Protein AF-A0A4Y8CAA8-F1 (afdb_monomer)

Sequence (162 aa):
VATKMMPSRNATCMAEGGINGVTDFSNGDSYKLHAYDTIKGGAYLVDQDAALKFCELAGKAIFNMDFIGTLFSRNEQGGVAQRLMGGASKKRCNYSADKTGHILMHSCLDDAISSGVKFLMDHELLDIGVVDGKCEGVVLRDIQSGGIYPVLCKALVIATGG

Foldseek 3Di:
DEDQADLLPDCLQVAFFAFFAPQDCPVVDDLVLQLVLVCVVVVVPDPSVVSSVCRVCRNVVVVVLVVLPQDWDADPVRDFDFDDDPSHPDGGGGGDHRRRSSSSSVSVVVVCVVVPPDYNHSKDFDAFDDDPNATQWTWIARNVVRDIDTDGDRDDDDDHDD

Mean predicted aligned error: 3.21 Å

Nearest PDB structures (foldseek):
  3cir-assembly1_A  TM=9.722E-01  e=2.050E-12  Escherichia coli
  6awf-assembly1_A  TM=9.694E-01  e=2.639E-12  Escherichia coli
  6awf-assembly2_E  TM=9.702E-01  e=4.960E-12  Escherichia coli
  7d6x-assembly1_A  TM=9.262E-01  e=5.627E-12  Mycolicibacterium smegmatis
  7d6v-assembly1_A  TM=9.233E-01  e=7.243E-12  Mycolicibacterium smegmatis

pLDDT: mean 96.49, std 1.91, range [87.56, 98.44]

Solvent-accessible surface area (backbone atoms only — not comparable to full-atom values): 9210 Å² total; per-residue (Å²): 88,76,30,66,48,62,79,86,71,41,74,56,41,72,36,26,82,47,47,71,30,58,79,65,56,88,85,76,50,45,39,67,57,49,23,49,33,51,32,59,70,48,73,66,74,49,62,60,69,60,42,40,50,49,30,61,44,28,21,59,52,51,54,50,42,47,69,68,61,31,72,56,34,62,39,100,84,70,46,79,25,59,37,76,50,91,74,51,93,54,66,28,24,38,24,22,80,70,41,20,24,37,45,48,49,50,33,54,49,51,52,38,54,76,71,65,60,61,71,42,71,35,23,39,83,76,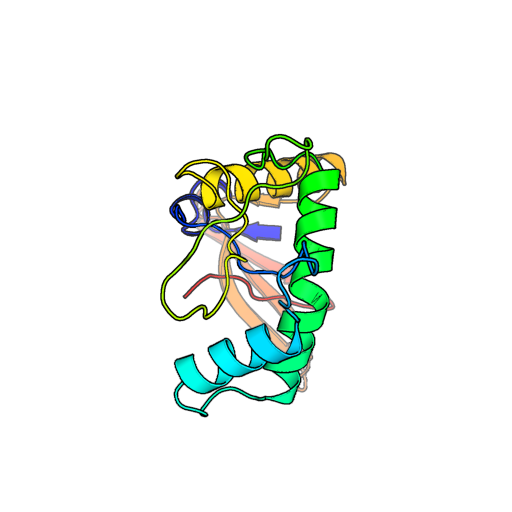47,74,41,65,56,97,91,38,60,53,25,33,33,34,31,37,66,88,82,66,48,73,49,79,47,78,35,89,73,85,85,91,84,84,74,132

Structure (mmCIF, N/CA/C/O backbone):
data_AF-A0A4Y8CAA8-F1
#
_entry.id   AF-A0A4Y8CAA8-F1
#
loop_
_atom_site.group_PDB
_atom_site.id
_atom_site.type_symbol
_atom_site.label_atom_id
_atom_site.label_alt_id
_atom_site.label_comp_id
_atom_site.label_asym_id
_atom_site.label_entity_id
_atom_site.label_seq_id
_atom_site.pdbx_PDB_ins_code
_atom_site.Cartn_x
_atom_site.Cartn_y
_atom_site.Cartn_z
_atom_site.occupancy
_atom_site.B_iso_or_equiv
_atom_site.auth_seq_id
_atom_site.auth_comp_id
_atom_site.auth_asym_id
_atom_site.auth_atom_id
_atom_site.pdbx_PDB_model_num
ATOM 1 N N . VAL A 1 1 ? -7.141 6.602 12.519 1.00 95.62 1 VAL A N 1
ATOM 2 C CA . VAL A 1 1 ? -6.247 5.446 12.286 1.00 95.62 1 VAL A CA 1
ATOM 3 C C . VAL A 1 1 ? -5.870 4.859 13.631 1.00 95.62 1 VAL A C 1
ATOM 5 O O . VAL A 1 1 ? -5.354 5.601 14.454 1.00 95.62 1 VAL A O 1
ATOM 8 N N . ALA A 1 2 ? -6.168 3.585 13.877 1.00 96.56 2 ALA A N 1
ATOM 9 C CA . ALA A 1 2 ? -5.686 2.873 15.061 1.00 96.56 2 ALA A CA 1
ATOM 10 C C . ALA A 1 2 ? -4.477 2.014 14.675 1.00 96.56 2 ALA A C 1
ATOM 12 O O . ALA A 1 2 ? -4.481 1.404 13.606 1.00 96.56 2 ALA A O 1
ATOM 13 N N . THR A 1 3 ? -3.440 2.004 15.507 1.00 96.94 3 THR A N 1
ATOM 14 C CA . THR A 1 3 ? -2.212 1.240 15.260 1.00 96.94 3 THR A CA 1
ATOM 15 C C . THR A 1 3 ? -1.600 0.777 16.574 1.00 96.94 3 THR A C 1
ATOM 17 O O . THR A 1 3 ? -1.522 1.549 17.527 1.00 96.94 3 THR A O 1
ATOM 20 N N . LYS A 1 4 ? -1.104 -0.464 16.610 1.00 96.50 4 LYS A N 1
ATOM 21 C CA . LYS A 1 4 ? -0.461 -1.055 17.797 1.00 96.50 4 LYS A CA 1
ATOM 22 C C . LYS A 1 4 ? 0.943 -0.515 18.079 1.00 96.50 4 LYS A C 1
ATOM 24 O O . LYS A 1 4 ? 1.556 -0.883 19.071 1.00 96.50 4 LYS A O 1
ATOM 29 N N . MET A 1 5 ? 1.483 0.286 17.164 1.00 93.56 5 MET A N 1
ATOM 30 C CA . MET A 1 5 ? 2.831 0.838 17.247 1.00 93.56 5 MET A CA 1
ATOM 31 C C . MET A 1 5 ? 2.933 2.151 16.472 1.00 93.56 5 MET A C 1
ATOM 33 O O . MET A 1 5 ? 2.090 2.450 15.622 1.00 93.56 5 MET A O 1
ATOM 37 N N . MET A 1 6 ? 4.005 2.908 16.710 1.00 92.69 6 MET A 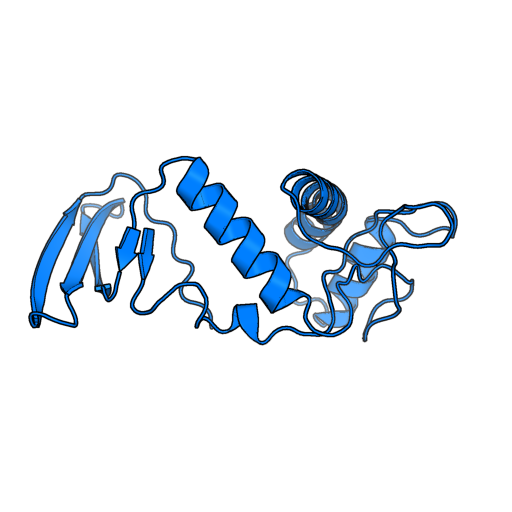N 1
ATOM 38 C CA . MET A 1 6 ? 4.325 4.096 15.916 1.00 92.69 6 MET A CA 1
ATOM 39 C C . MET A 1 6 ? 4.338 3.776 14.408 1.00 92.69 6 MET A C 1
ATOM 41 O O . MET A 1 6 ? 5.039 2.838 14.025 1.00 92.69 6 MET A O 1
ATOM 45 N N . PRO A 1 7 ? 3.636 4.539 13.540 1.00 91.31 7 PRO A N 1
ATOM 46 C CA . PRO A 1 7 ? 3.610 4.284 12.099 1.00 91.31 7 PRO A CA 1
ATOM 47 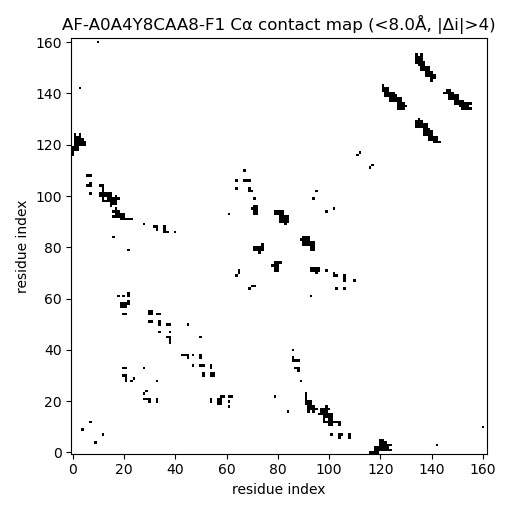C C . PRO A 1 7 ? 4.999 4.163 11.468 1.00 91.31 7 PRO A C 1
ATOM 49 O O . PRO A 1 7 ? 5.216 3.291 10.639 1.00 91.31 7 PRO A O 1
ATOM 52 N N . SER A 1 8 ? 5.978 4.951 11.921 1.00 91.44 8 SER A N 1
ATOM 53 C CA . SER A 1 8 ? 7.367 4.878 11.443 1.00 91.44 8 SER A CA 1
ATOM 54 C C . SER A 1 8 ? 8.131 3.612 11.862 1.00 91.44 8 SER A C 1
ATOM 56 O O . SER A 1 8 ? 9.279 3.431 11.463 1.00 91.44 8 SER A O 1
ATOM 58 N N . ARG A 1 9 ? 7.527 2.727 12.663 1.00 93.94 9 ARG A N 1
ATOM 59 C CA . ARG A 1 9 ? 8.100 1.440 13.089 1.00 93.94 9 ARG A CA 1
ATOM 60 C C . ARG A 1 9 ? 7.434 0.233 12.422 1.00 93.94 9 ARG A C 1
ATOM 62 O O . ARG A 1 9 ? 7.691 -0.897 12.826 1.00 93.94 9 ARG A O 1
ATOM 69 N N . ASN A 1 10 ? 6.563 0.451 11.439 1.00 93.62 10 ASN A N 1
ATOM 70 C CA . ASN A 1 10 ? 5.954 -0.640 10.686 1.00 93.62 10 ASN A CA 1
ATOM 71 C C . ASN A 1 10 ? 6.948 -1.277 9.694 1.00 93.62 10 ASN A C 1
ATOM 73 O O . ASN A 1 10 ? 8.027 -0.747 9.422 1.00 93.62 10 ASN A O 1
ATOM 77 N N . ALA A 1 11 ? 6.565 -2.420 9.121 1.00 96.38 11 ALA A N 1
ATOM 78 C CA . ALA A 1 11 ? 7.404 -3.128 8.159 1.00 96.38 11 ALA A CA 1
ATOM 79 C C . ALA A 1 11 ? 7.614 -2.362 6.840 1.00 96.38 11 ALA A C 1
ATOM 81 O O . ALA A 1 11 ? 8.618 -2.588 6.169 1.00 96.38 11 ALA A O 1
ATOM 82 N N . THR A 1 12 ? 6.730 -1.418 6.490 1.00 96.94 12 THR A N 1
ATOM 83 C CA . THR A 1 12 ? 6.892 -0.564 5.301 1.00 96.94 12 THR A CA 1
ATOM 84 C C . THR A 1 12 ? 8.197 0.226 5.355 1.00 96.94 12 THR A C 1
ATOM 86 O O . THR A 1 12 ? 8.880 0.328 4.340 1.00 96.94 12 THR A O 1
ATOM 89 N N . CYS A 1 13 ? 8.606 0.713 6.532 1.00 96.12 13 CYS A N 1
ATOM 90 C CA . CYS A 1 13 ? 9.883 1.414 6.700 1.00 96.12 13 CYS A CA 1
ATOM 91 C C . CYS A 1 13 ? 11.115 0.560 6.368 1.00 96.12 13 CYS A C 1
ATOM 93 O O . CYS A 1 13 ? 12.173 1.121 6.095 1.00 96.12 13 CYS A O 1
ATOM 95 N N . MET A 1 14 ? 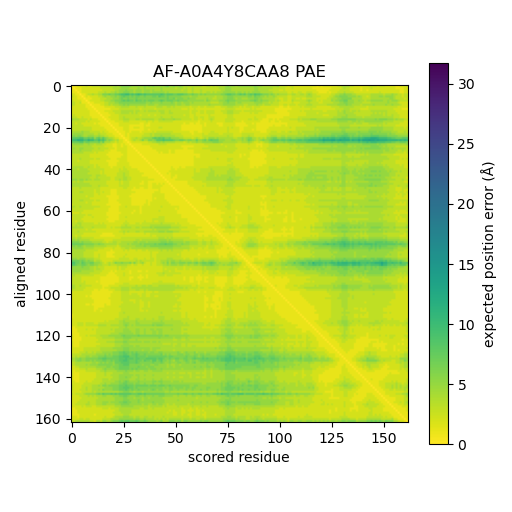10.993 -0.770 6.387 1.00 96.69 14 MET A N 1
ATOM 96 C CA . MET A 1 14 ? 12.086 -1.690 6.062 1.00 96.69 14 MET A CA 1
ATOM 97 C C . MET A 1 14 ? 12.193 -1.982 4.560 1.00 96.69 14 MET A C 1
ATOM 99 O O . MET A 1 14 ? 13.115 -2.672 4.141 1.00 96.69 14 MET A O 1
ATOM 103 N N . ALA A 1 15 ? 11.266 -1.493 3.728 1.00 97.44 15 ALA A N 1
ATOM 104 C CA . ALA A 1 15 ? 11.351 -1.704 2.288 1.00 97.44 15 ALA A CA 1
ATOM 105 C C . ALA A 1 15 ? 12.433 -0.805 1.662 1.00 97.44 15 ALA A C 1
ATOM 107 O O . ALA A 1 15 ? 12.418 0.416 1.805 1.00 97.44 15 ALA A O 1
ATOM 108 N N . GLU A 1 16 ? 13.351 -1.402 0.907 1.00 97.69 16 GLU A N 1
ATOM 109 C CA . GLU A 1 16 ? 14.510 -0.692 0.344 1.00 97.69 16 GLU A CA 1
ATOM 110 C C . GLU A 1 16 ? 14.332 -0.404 -1.158 1.00 97.69 16 GLU A C 1
ATOM 112 O O . GLU A 1 16 ? 14.456 0.733 -1.633 1.00 97.69 16 GLU A O 1
ATOM 117 N N . GLY A 1 17 ? 13.988 -1.459 -1.907 1.00 96.50 17 GLY A N 1
ATOM 118 C CA . GLY A 1 17 ? 14.163 -1.567 -3.358 1.00 96.50 17 GLY A CA 1
ATOM 119 C C . GLY A 1 17 ? 13.403 -0.559 -4.224 1.00 96.50 17 GLY A C 1
ATOM 120 O O . GLY A 1 17 ? 13.920 -0.159 -5.267 1.00 96.50 17 GLY A O 1
ATOM 121 N N . GLY A 1 18 ? 12.230 -0.097 -3.807 1.00 97.38 18 GLY A N 1
ATOM 122 C CA . GLY A 1 18 ? 11.438 0.878 -4.557 1.00 97.38 18 GLY A CA 1
ATOM 123 C C . GLY A 1 18 ? 10.006 0.436 -4.818 1.00 97.38 18 GLY A C 1
ATOM 124 O O . GLY A 1 18 ? 9.552 -0.579 -4.293 1.00 97.38 18 GLY A O 1
ATOM 125 N N . ILE A 1 19 ? 9.297 1.218 -5.628 1.00 97.88 19 ILE A N 1
ATOM 126 C CA . ILE A 1 19 ? 7.909 0.975 -6.021 1.00 97.88 19 ILE A CA 1
ATOM 127 C C . ILE A 1 19 ? 7.793 0.911 -7.545 1.00 97.88 19 ILE A C 1
ATOM 129 O O . ILE A 1 19 ? 8.242 1.804 -8.270 1.00 97.88 19 ILE A O 1
ATOM 133 N N . ASN A 1 20 ? 7.194 -0.168 -8.049 1.00 97.81 20 ASN A N 1
ATOM 134 C CA . ASN A 1 20 ? 6.997 -0.341 -9.482 1.00 97.81 20 ASN A CA 1
ATOM 135 C C . ASN A 1 20 ? 5.808 0.483 -9.982 1.00 97.81 20 ASN A C 1
ATOM 137 O O . ASN A 1 20 ? 4.696 0.363 -9.474 1.00 97.81 20 ASN A O 1
ATOM 141 N N . GLY A 1 21 ? 6.027 1.252 -11.042 1.00 97.50 21 GLY A N 1
ATOM 142 C CA . GLY A 1 21 ? 4.980 1.954 -11.771 1.00 97.50 21 GLY A CA 1
ATOM 143 C C . GLY A 1 21 ? 5.561 2.689 -12.969 1.00 97.50 21 GLY A C 1
ATOM 144 O O . GLY A 1 21 ? 6.652 3.254 -12.906 1.00 97.50 21 GLY A O 1
ATOM 145 N N . VAL A 1 22 ? 4.845 2.640 -14.091 1.00 97.19 22 VAL A N 1
ATOM 146 C CA . VAL A 1 22 ? 5.323 3.231 -15.343 1.00 97.19 22 VAL A CA 1
ATOM 147 C C . VAL A 1 22 ? 5.095 4.739 -15.290 1.00 97.19 22 VAL A C 1
ATOM 149 O O . VAL A 1 22 ? 3.960 5.203 -15.382 1.00 97.19 22 VAL A O 1
ATOM 152 N N . THR A 1 23 ? 6.181 5.484 -15.099 1.00 95.19 23 THR A N 1
ATOM 153 C CA . THR A 1 23 ? 6.221 6.958 -15.081 1.00 95.19 23 THR A CA 1
ATOM 154 C C . THR A 1 23 ? 6.918 7.537 -16.316 1.00 95.19 23 THR A C 1
ATOM 156 O O . THR A 1 23 ? 6.750 8.714 -16.616 1.00 95.19 23 THR A O 1
ATOM 159 N N . ASP A 1 24 ? 7.631 6.699 -17.075 1.00 93.00 24 ASP A N 1
ATOM 160 C CA . ASP A 1 24 ? 8.260 7.033 -18.352 1.00 93.00 24 ASP A CA 1
ATOM 161 C C . ASP A 1 24 ? 7.883 5.978 -19.404 1.00 93.00 24 ASP A C 1
ATOM 163 O O . ASP A 1 24 ? 8.076 4.778 -19.204 1.00 93.00 24 ASP A O 1
ATOM 167 N N . PHE A 1 25 ? 7.334 6.438 -20.527 1.00 93.19 25 PHE A N 1
ATOM 168 C CA . PHE A 1 25 ? 6.878 5.602 -21.642 1.00 93.19 25 PHE A CA 1
ATOM 169 C C . PHE A 1 25 ? 7.855 5.608 -22.830 1.00 93.19 25 PHE A C 1
ATOM 171 O O . PHE A 1 25 ? 7.663 4.856 -23.786 1.00 93.19 25 PHE A O 1
ATOM 178 N N . SER A 1 26 ? 8.915 6.423 -22.786 1.00 88.38 26 SER A N 1
ATOM 179 C CA . SER A 1 26 ? 9.836 6.657 -23.908 1.00 88.38 26 SER A CA 1
ATOM 180 C C . SER A 1 26 ? 10.572 5.394 -24.379 1.00 88.38 26 SER A C 1
ATOM 182 O O . SER A 1 26 ? 10.825 5.222 -25.568 1.00 88.38 26 SER 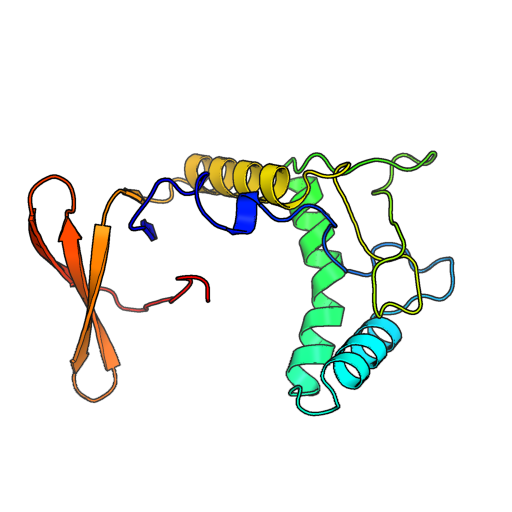A O 1
ATOM 184 N N . ASN A 1 27 ? 10.845 4.456 -23.467 1.00 87.56 27 ASN A N 1
ATOM 185 C CA . ASN A 1 27 ? 11.583 3.215 -23.733 1.00 87.56 27 ASN A CA 1
ATOM 186 C C . ASN A 1 27 ? 10.684 2.021 -24.125 1.00 87.56 27 ASN A C 1
ATOM 188 O O . ASN A 1 27 ? 11.071 0.846 -23.990 1.00 87.56 27 ASN A O 1
ATOM 192 N N . GLY A 1 28 ? 9.458 2.311 -24.575 1.00 94.25 28 GLY A N 1
ATOM 193 C CA . GLY A 1 28 ? 8.461 1.308 -24.947 1.00 94.25 28 GLY A CA 1
ATOM 194 C C . GLY A 1 28 ? 7.931 0.513 -23.753 1.00 94.25 28 GLY A C 1
ATOM 195 O O . GLY A 1 28 ? 7.544 -0.644 -23.916 1.00 94.25 28 GLY A O 1
ATOM 196 N N . ASP A 1 29 ? 7.977 1.087 -22.547 1.00 97.06 29 ASP A N 1
ATOM 197 C CA . ASP A 1 29 ? 7.282 0.518 -21.394 1.00 97.06 29 ASP A CA 1
ATOM 198 C C . ASP A 1 29 ? 5.787 0.866 -21.448 1.00 97.06 29 ASP A C 1
ATOM 200 O O . ASP A 1 29 ? 5.363 1.816 -22.106 1.00 97.06 29 ASP A O 1
ATOM 204 N N . SER A 1 30 ? 4.960 0.067 -20.785 1.00 97.62 30 SER A N 1
ATOM 205 C CA . SER A 1 30 ? 3.525 0.311 -20.698 1.00 97.62 30 SER A CA 1
ATOM 206 C C . SER A 1 30 ? 2.925 -0.370 -19.477 1.00 97.62 30 SER A C 1
ATOM 208 O O . SER A 1 30 ? 3.432 -1.382 -18.991 1.00 97.62 30 SER A O 1
ATOM 210 N N . TYR A 1 31 ? 1.779 0.130 -19.018 1.00 97.19 31 TYR A N 1
ATOM 211 C CA . TYR A 1 31 ? 1.015 -0.528 -17.957 1.00 97.19 31 TYR A CA 1
ATOM 212 C C . TYR A 1 31 ? 0.600 -1.960 -18.340 1.00 97.19 31 TYR A C 1
ATOM 214 O O . TYR A 1 31 ? 0.491 -2.806 -17.462 1.00 97.19 31 TYR A O 1
ATOM 222 N N . LYS A 1 32 ? 0.430 -2.263 -19.640 1.00 97.44 32 LYS A N 1
ATOM 223 C CA . LYS A 1 32 ? 0.135 -3.623 -20.125 1.00 97.44 32 LYS A CA 1
ATOM 224 C C . LYS A 1 32 ? 1.326 -4.564 -19.947 1.00 97.44 32 LYS A C 1
ATOM 226 O O . LYS A 1 32 ? 1.137 -5.700 -19.532 1.00 97.44 32 LYS A O 1
ATOM 231 N N . LEU A 1 33 ? 2.542 -4.092 -20.228 1.00 97.88 33 LEU A N 1
ATOM 232 C CA . LEU A 1 33 ? 3.767 -4.861 -19.982 1.00 97.88 33 LEU A CA 1
ATOM 233 C C . LEU A 1 33 ? 4.015 -5.051 -18.485 1.00 97.88 33 LEU A C 1
ATOM 235 O O . LEU A 1 33 ? 4.383 -6.142 -18.063 1.00 97.88 33 LEU A O 1
ATOM 239 N N . HIS A 1 34 ? 3.757 -4.019 -17.678 1.00 98.12 34 HIS A N 1
ATOM 240 C CA . HIS A 1 34 ? 3.796 -4.139 -16.223 1.00 98.12 34 HIS A CA 1
ATOM 241 C C . HIS A 1 34 ? 2.798 -5.197 -15.725 1.00 98.12 34 HIS A C 1
ATOM 243 O O . HIS A 1 34 ? 3.201 -6.098 -14.997 1.00 98.12 34 HIS A O 1
ATOM 249 N N . ALA A 1 35 ? 1.545 -5.153 -16.187 1.00 98.38 35 ALA A N 1
ATOM 250 C CA . ALA A 1 35 ? 0.529 -6.139 -15.825 1.00 98.38 35 ALA A CA 1
ATOM 251 C C . ALA A 1 35 ? 0.909 -7.557 -16.275 1.00 98.38 35 ALA A C 1
ATOM 253 O O . ALA A 1 35 ? 0.727 -8.504 -15.517 1.00 98.38 35 ALA A O 1
ATOM 254 N N . TYR A 1 36 ? 1.486 -7.714 -17.471 1.00 98.06 36 TYR A N 1
ATOM 255 C CA . TYR A 1 36 ? 1.992 -9.004 -17.941 1.00 98.06 36 TYR A CA 1
ATOM 256 C C . TYR A 1 36 ? 3.066 -9.575 -17.005 1.00 98.06 36 TYR A C 1
ATOM 258 O O . TYR A 1 36 ? 2.967 -10.735 -16.602 1.00 98.06 36 TYR A O 1
ATOM 266 N N . ASP A 1 37 ? 4.057 -8.764 -16.618 1.00 98.19 37 ASP A N 1
ATOM 267 C CA . ASP A 1 37 ? 5.104 -9.183 -15.681 1.00 98.19 37 ASP A CA 1
ATOM 268 C C . ASP A 1 37 ? 4.510 -9.569 -14.314 1.00 98.19 37 ASP A C 1
ATOM 270 O O . ASP A 1 37 ? 4.913 -10.579 -13.735 1.00 98.19 37 ASP A O 1
ATOM 274 N N . THR A 1 38 ? 3.509 -8.825 -13.827 1.00 98.19 38 THR A N 1
ATOM 275 C CA . THR A 1 38 ? 2.780 -9.123 -12.583 1.00 98.19 38 THR A CA 1
ATOM 276 C C . THR A 1 38 ? 2.018 -10.448 -12.659 1.00 98.19 38 THR A C 1
ATOM 278 O O . THR A 1 38 ? 2.155 -11.282 -11.766 1.00 98.19 38 THR A O 1
ATOM 281 N N . ILE A 1 39 ? 1.249 -10.678 -13.728 1.00 98.44 39 ILE A N 1
ATOM 282 C CA . ILE A 1 39 ? 0.446 -11.898 -13.917 1.00 98.44 39 ILE A CA 1
ATOM 283 C C . ILE A 1 39 ? 1.355 -13.123 -14.050 1.00 98.44 39 ILE A C 1
ATOM 285 O O . ILE A 1 39 ? 1.137 -14.139 -13.388 1.00 98.44 39 ILE A O 1
ATOM 289 N N . LYS A 1 40 ? 2.411 -13.015 -14.865 1.00 98.19 40 LYS A N 1
ATOM 290 C CA . LYS A 1 40 ? 3.414 -14.072 -15.021 1.00 98.19 40 LYS A CA 1
ATOM 291 C C . LYS A 1 40 ? 4.134 -14.352 -13.698 1.00 98.19 40 LYS A C 1
ATOM 293 O O . LYS A 1 40 ? 4.318 -15.513 -13.344 1.00 98.19 40 LYS A O 1
ATOM 298 N N . GLY A 1 41 ? 4.546 -13.306 -12.980 1.00 97.56 41 GLY A N 1
ATOM 299 C CA . GLY A 1 41 ? 5.251 -13.416 -11.701 1.00 97.56 41 GLY A CA 1
ATOM 300 C C . GLY A 1 41 ? 4.404 -14.054 -10.601 1.00 97.56 41 GLY A C 1
ATOM 301 O O . GLY A 1 41 ? 4.917 -14.847 -9.820 1.00 97.56 41 GLY A O 1
ATOM 302 N N . GLY A 1 42 ? 3.099 -13.782 -10.589 1.00 97.25 42 GLY A N 1
ATOM 303 C CA . GLY A 1 42 ? 2.144 -14.439 -9.697 1.00 97.25 42 GLY A CA 1
ATOM 304 C C . GLY A 1 42 ? 1.659 -15.807 -10.184 1.00 97.25 42 GLY A C 1
ATOM 305 O O . GLY A 1 42 ? 0.609 -16.266 -9.744 1.00 97.25 42 GLY A O 1
ATOM 306 N N . ALA A 1 43 ? 2.383 -16.443 -11.113 1.00 97.75 43 ALA A N 1
ATOM 307 C CA . ALA A 1 43 ? 2.083 -17.772 -11.646 1.00 97.75 43 ALA A CA 1
ATOM 308 C C . ALA A 1 43 ? 0.644 -17.923 -12.179 1.00 97.75 43 ALA A C 1
ATOM 310 O O . ALA A 1 43 ? 0.061 -19.001 -12.092 1.00 97.75 43 ALA A O 1
ATOM 311 N N . TYR A 1 44 ? 0.077 -16.846 -12.736 1.00 97.38 44 TYR A N 1
ATOM 312 C CA . TYR A 1 44 ? -1.305 -16.777 -13.232 1.00 97.38 44 TYR A CA 1
ATOM 313 C C . TYR A 1 44 ? -2.399 -17.000 -12.170 1.00 97.38 44 TYR A C 1
ATOM 315 O O . TYR A 1 44 ? -3.559 -17.176 -12.530 1.00 97.38 44 TYR A O 1
ATOM 323 N N . LEU A 1 45 ? -2.057 -16.941 -10.877 1.00 98.31 45 LEU A N 1
ATOM 324 C CA . LEU A 1 45 ? -3.016 -16.978 -9.763 1.00 98.31 45 LEU A CA 1
ATOM 325 C C . LEU A 1 45 ? -3.545 -15.588 -9.379 1.00 98.31 45 LEU A C 1
ATOM 327 O O . LEU A 1 45 ? -4.362 -15.465 -8.474 1.00 98.31 45 LEU A O 1
ATOM 331 N N . VAL A 1 46 ? -3.049 -14.537 -10.032 1.00 97.50 46 VAL A N 1
ATOM 332 C CA . VAL A 1 46 ? -3.464 -13.155 -9.784 1.00 97.50 46 VAL A CA 1
ATOM 333 C C . VAL A 1 46 ? -4.764 -12.869 -10.526 1.00 97.50 46 VAL A C 1
ATOM 335 O O . VAL A 1 46 ? -4.858 -13.140 -11.725 1.00 97.50 46 VAL A O 1
ATOM 338 N N . ASP A 1 47 ? -5.716 -12.235 -9.844 1.00 98.31 47 ASP A N 1
ATOM 339 C CA . ASP A 1 47 ? -6.903 -11.653 -10.472 1.00 98.31 47 ASP A CA 1
ATOM 340 C C . ASP A 1 47 ? -6.476 -10.587 -11.493 1.00 98.31 47 ASP A C 1
ATOM 342 O O . ASP A 1 47 ? -5.917 -9.534 -11.163 1.00 98.31 47 ASP A O 1
ATOM 346 N N . GLN A 1 48 ? -6.643 -10.903 -12.777 1.00 97.88 48 GLN A N 1
ATOM 347 C CA . GLN A 1 48 ? -5.990 -10.154 -13.854 1.00 97.88 48 GLN A CA 1
ATOM 348 C C . GLN A 1 48 ? -6.603 -8.770 -14.081 1.00 97.88 48 GLN A C 1
ATOM 350 O O . GLN A 1 48 ? -5.904 -7.846 -14.500 1.00 97.88 48 GLN A O 1
ATOM 355 N N . ASP A 1 49 ? -7.893 -8.610 -13.797 1.00 97.94 49 ASP A N 1
ATOM 356 C CA . ASP A 1 49 ? -8.585 -7.324 -13.819 1.00 97.94 49 ASP A CA 1
ATOM 357 C C . ASP A 1 49 ? -8.035 -6.384 -12.735 1.00 97.94 49 ASP A C 1
ATOM 359 O O . ASP A 1 49 ? -7.706 -5.227 -13.026 1.00 97.94 49 ASP A O 1
ATOM 363 N N . ALA A 1 50 ? -7.825 -6.901 -11.522 1.00 98.06 50 ALA A N 1
ATOM 364 C CA . ALA A 1 50 ? -7.179 -6.181 -10.433 1.00 98.06 50 ALA A CA 1
ATOM 365 C C . ALA A 1 50 ? -5.722 -5.833 -10.776 1.00 98.06 50 ALA A C 1
ATOM 367 O O . ALA A 1 50 ? -5.315 -4.684 -10.598 1.00 98.06 50 ALA A O 1
ATOM 368 N N . ALA A 1 51 ? -4.950 -6.774 -11.333 1.00 98.25 51 ALA A N 1
ATOM 369 C CA . ALA A 1 51 ? -3.569 -6.529 -11.759 1.00 98.25 51 ALA A CA 1
ATOM 370 C C . ALA A 1 51 ? -3.475 -5.432 -12.827 1.00 98.25 51 ALA A C 1
ATOM 372 O O . ALA A 1 51 ? -2.661 -4.513 -12.713 1.00 98.25 51 ALA A O 1
ATOM 373 N N . LEU A 1 52 ? -4.332 -5.490 -13.850 1.00 98.00 52 LEU A N 1
ATOM 374 C CA . LEU A 1 52 ? -4.365 -4.482 -14.903 1.00 98.00 52 LEU A CA 1
ATOM 375 C C . LEU A 1 52 ? -4.703 -3.105 -14.327 1.00 98.00 52 LEU A C 1
ATOM 377 O O . LEU A 1 52 ? -4.027 -2.124 -14.651 1.00 98.00 52 LEU A O 1
ATOM 381 N N . LYS A 1 53 ? -5.708 -3.033 -13.443 1.00 98.38 53 LYS A N 1
ATOM 382 C CA . LYS A 1 53 ? -6.104 -1.766 -12.827 1.00 98.38 53 LYS A CA 1
ATOM 383 C C . LYS A 1 53 ? -5.019 -1.208 -11.911 1.00 98.38 53 LYS A C 1
ATOM 385 O O . LYS A 1 53 ? -4.736 -0.011 -11.960 1.00 98.38 53 LYS A O 1
ATOM 390 N N . PHE A 1 54 ? -4.378 -2.068 -11.124 1.00 98.38 54 PHE A N 1
ATOM 391 C CA . PHE A 1 54 ? -3.236 -1.714 -10.289 1.00 98.38 54 PHE A CA 1
ATOM 392 C C . PHE A 1 54 ? -2.108 -1.104 -11.131 1.00 98.38 54 PHE A C 1
ATOM 394 O O . PHE A 1 54 ? -1.667 0.011 -10.855 1.00 98.38 54 PHE A O 1
ATOM 401 N N . CYS A 1 55 ? -1.689 -1.774 -12.207 1.00 98.19 55 CYS A N 1
ATOM 402 C CA . CYS A 1 55 ? -0.609 -1.296 -13.069 1.00 98.19 55 CYS A CA 1
ATOM 403 C C . CYS A 1 55 ? -0.958 -0.001 -13.823 1.00 98.19 55 CYS A C 1
ATOM 405 O O . CYS A 1 55 ? -0.058 0.801 -14.080 1.00 98.19 55 CYS A O 1
ATOM 407 N N . GLU A 1 56 ? -2.234 0.227 -14.157 1.00 97.56 56 GLU A N 1
ATOM 408 C CA . GLU A 1 56 ? -2.730 1.485 -14.741 1.00 97.56 56 GLU A CA 1
ATOM 409 C C . GLU A 1 56 ? -2.633 2.659 -13.748 1.00 97.56 56 GLU A C 1
ATOM 411 O O . GLU A 1 56 ? -2.308 3.787 -14.129 1.00 97.56 56 GLU A O 1
ATOM 416 N N . LEU A 1 57 ? -2.914 2.407 -12.465 1.00 98.44 57 LEU A N 1
ATOM 417 C CA . LEU A 1 57 ? -2.923 3.430 -11.417 1.00 98.44 57 LEU A CA 1
ATOM 418 C C . LEU A 1 57 ? -1.548 3.658 -10.774 1.00 98.44 57 LEU A C 1
ATOM 420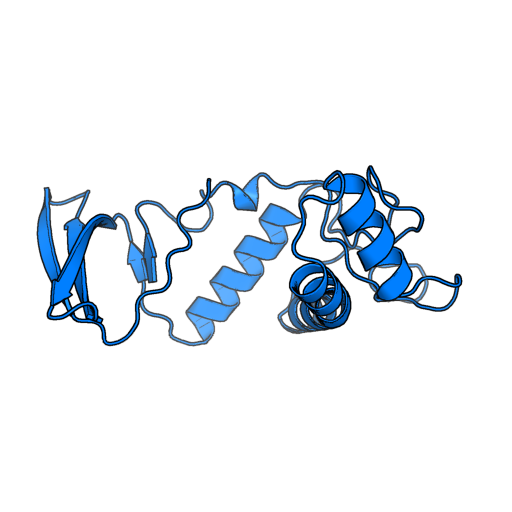 O O . LEU A 1 57 ? -1.302 4.751 -10.267 1.00 98.44 57 LEU A O 1
ATOM 424 N N . ALA A 1 58 ? -0.642 2.680 -10.827 1.00 98.19 58 ALA A N 1
ATOM 425 C CA . ALA A 1 58 ? 0.648 2.724 -10.138 1.00 98.19 58 ALA A CA 1
ATOM 426 C C . ALA A 1 58 ? 1.484 3.968 -10.487 1.00 98.19 58 ALA A C 1
ATOM 428 O O . ALA A 1 58 ? 1.993 4.640 -9.594 1.00 98.19 58 ALA A O 1
ATOM 429 N N . GLY A 1 59 ? 1.581 4.328 -11.773 1.00 96.81 59 GLY A N 1
ATOM 430 C CA . GLY A 1 59 ? 2.313 5.530 -12.194 1.00 96.81 59 GLY A CA 1
ATOM 431 C C . GLY A 1 59 ? 1.703 6.822 -11.636 1.00 96.81 59 GLY A C 1
ATOM 432 O O . GLY A 1 59 ? 2.424 7.691 -11.155 1.00 96.81 59 GLY A O 1
ATOM 433 N N . LYS A 1 60 ? 0.365 6.919 -11.616 1.00 97.44 60 LYS A N 1
ATOM 434 C CA . LYS A 1 60 ? -0.360 8.067 -11.042 1.00 97.44 60 LYS A CA 1
ATOM 435 C C . LYS A 1 60 ? -0.116 8.181 -9.537 1.00 97.44 60 LYS A C 1
ATOM 437 O O . LYS A 1 60 ? 0.117 9.276 -9.042 1.00 97.44 60 LYS A O 1
ATOM 442 N N . ALA A 1 61 ? -0.125 7.053 -8.826 1.00 97.94 61 ALA A N 1
ATOM 443 C CA . ALA A 1 61 ? 0.188 7.023 -7.402 1.00 97.94 61 ALA A CA 1
ATOM 444 C C . ALA A 1 61 ? 1.616 7.520 -7.129 1.00 97.94 61 ALA A C 1
ATOM 446 O O . ALA A 1 61 ? 1.814 8.306 -6.212 1.00 97.94 61 ALA A O 1
ATOM 447 N N . ILE A 1 62 ? 2.595 7.139 -7.954 1.00 97.88 62 ILE A N 1
ATOM 448 C CA . ILE A 1 62 ? 3.984 7.603 -7.813 1.00 97.88 62 ILE A CA 1
ATOM 449 C C . ILE A 1 62 ? 4.100 9.111 -8.045 1.00 97.88 62 ILE A C 1
ATOM 451 O O . ILE A 1 62 ? 4.765 9.783 -7.263 1.00 97.88 62 ILE A O 1
ATOM 455 N N . PHE A 1 63 ? 3.421 9.662 -9.056 1.00 96.88 63 PHE A N 1
ATOM 456 C CA . PHE A 1 63 ? 3.386 11.115 -9.251 1.00 96.88 63 PHE A CA 1
ATOM 457 C C . PHE A 1 63 ? 2.737 11.846 -8.072 1.00 96.88 63 PHE A C 1
ATOM 459 O O . PHE A 1 63 ? 3.245 12.881 -7.653 1.00 96.88 63 PHE A O 1
ATOM 466 N N . ASN A 1 64 ? 1.667 11.295 -7.493 1.00 97.00 64 ASN A N 1
ATOM 467 C CA . ASN A 1 64 ? 1.068 11.861 -6.284 1.00 97.00 64 ASN A CA 1
ATOM 468 C C . ASN A 1 64 ? 2.036 11.805 -5.095 1.00 97.00 64 ASN A C 1
ATOM 470 O O . ASN A 1 64 ? 2.144 12.781 -4.363 1.00 97.00 64 ASN A O 1
ATOM 474 N N . MET A 1 65 ? 2.770 10.700 -4.923 1.00 97.62 65 MET A N 1
ATOM 475 C CA . MET A 1 65 ? 3.792 10.584 -3.879 1.00 97.62 65 MET A CA 1
ATOM 476 C C . MET A 1 65 ? 4.899 11.628 -4.061 1.00 97.62 65 MET A C 1
ATOM 478 O O . MET A 1 65 ? 5.304 12.271 -3.094 1.00 97.62 65 MET A O 1
ATOM 482 N N . ASP A 1 66 ? 5.367 11.828 -5.293 1.00 97.00 66 ASP A N 1
ATOM 483 C CA . ASP A 1 66 ? 6.354 12.861 -5.614 1.00 97.00 66 ASP A CA 1
ATOM 484 C C . ASP A 1 66 ? 5.815 14.267 -5.291 1.00 97.00 66 ASP A C 1
ATOM 486 O O . ASP A 1 66 ? 6.504 15.081 -4.679 1.00 97.00 66 ASP A O 1
ATOM 490 N N . PHE A 1 67 ? 4.543 14.520 -5.619 1.00 95.31 67 PHE A N 1
ATOM 491 C CA . PHE A 1 67 ? 3.857 15.784 -5.349 1.00 95.31 67 PHE A CA 1
ATOM 492 C C . PHE A 1 67 ? 3.730 16.105 -3.853 1.00 95.31 67 PHE A C 1
ATOM 494 O O . PHE A 1 67 ? 3.962 17.247 -3.464 1.00 95.31 67 PHE A O 1
ATOM 501 N N . ILE A 1 68 ? 3.422 15.119 -3.003 1.00 95.88 68 ILE A N 1
ATOM 502 C CA . ILE A 1 68 ? 3.340 15.317 -1.541 1.00 95.88 68 ILE A CA 1
ATOM 503 C C . ILE A 1 68 ? 4.719 15.383 -0.857 1.00 95.88 68 ILE A C 1
ATOM 505 O O . ILE A 1 68 ? 4.811 15.366 0.367 1.00 95.88 68 ILE A O 1
ATOM 509 N N . GLY A 1 69 ? 5.806 15.457 -1.631 1.00 95.56 69 GLY A N 1
ATOM 510 C CA . GLY A 1 69 ? 7.153 15.670 -1.107 1.00 95.56 69 GLY A CA 1
ATOM 511 C C . GLY A 1 69 ? 7.946 14.394 -0.836 1.00 95.56 69 GLY A C 1
ATOM 512 O O . GLY A 1 69 ? 8.932 14.437 -0.099 1.00 95.56 69 GLY A O 1
ATOM 513 N N . THR A 1 70 ? 7.567 13.257 -1.431 1.00 97.50 70 THR A N 1
ATOM 514 C CA . THR A 1 70 ? 8.419 12.059 -1.386 1.00 97.50 70 THR A CA 1
ATOM 515 C C . THR A 1 70 ? 9.732 12.332 -2.109 1.00 97.50 70 THR A C 1
ATOM 517 O O . THR A 1 70 ? 9.760 12.670 -3.291 1.00 97.50 70 THR A O 1
ATOM 520 N N . LEU A 1 71 ? 10.848 12.135 -1.409 1.00 96.94 71 LEU A N 1
ATOM 521 C CA . LEU A 1 71 ? 12.187 12.407 -1.928 1.00 96.94 71 LEU A CA 1
ATOM 522 C C . LEU A 1 71 ? 12.693 11.279 -2.835 1.00 96.94 71 LEU A C 1
ATOM 524 O O . LEU A 1 71 ? 13.644 10.578 -2.502 1.00 96.94 71 LEU A O 1
ATOM 528 N N . PHE A 1 72 ? 12.071 11.090 -3.998 1.00 98.38 72 PHE A N 1
ATOM 529 C CA . PHE A 1 72 ? 12.598 10.168 -5.000 1.00 98.38 72 PHE A CA 1
ATOM 530 C C . PHE A 1 72 ? 13.970 10.618 -5.523 1.00 98.38 72 PHE A C 1
ATOM 532 O O . PHE A 1 72 ? 14.246 11.810 -5.689 1.00 98.38 72 PHE A O 1
ATOM 539 N N . SER A 1 73 ? 14.829 9.647 -5.843 1.00 98.19 73 SER A N 1
ATOM 540 C CA . SER A 1 73 ? 16.051 9.900 -6.606 1.00 98.19 73 SER A CA 1
ATOM 541 C C . SER A 1 73 ? 15.698 10.475 -7.981 1.00 98.19 73 SER A C 1
ATOM 543 O O . SER A 1 73 ? 14.671 10.121 -8.559 1.00 98.19 73 SER A O 1
ATOM 545 N N . ARG A 1 74 ? 16.542 11.368 -8.508 1.00 97.06 74 ARG A N 1
ATOM 546 C CA . ARG A 1 74 ? 16.285 12.086 -9.766 1.00 97.06 74 ARG A CA 1
ATOM 547 C C . ARG A 1 74 ? 17.190 11.602 -10.892 1.00 97.06 74 ARG A C 1
ATOM 549 O O . ARG A 1 74 ? 18.333 11.222 -10.647 1.00 97.06 74 ARG A O 1
ATOM 556 N N . ASN A 1 75 ? 16.665 11.598 -12.114 1.00 94.88 75 ASN A N 1
ATOM 557 C CA . ASN A 1 75 ? 17.461 11.417 -13.326 1.00 94.88 75 ASN A CA 1
ATOM 558 C C . ASN A 1 75 ? 18.095 12.752 -13.764 1.00 94.88 75 ASN A C 1
ATOM 560 O O . ASN A 1 75 ? 17.828 13.802 -13.178 1.00 94.88 75 ASN A O 1
ATOM 564 N N . GLU A 1 76 ? 18.930 12.720 -14.802 1.00 94.19 76 GLU A N 1
ATOM 565 C CA . GLU A 1 76 ? 19.621 13.911 -15.327 1.00 94.19 76 GLU A CA 1
ATOM 566 C C . GLU A 1 76 ? 18.656 14.999 -15.824 1.00 94.19 76 GLU A C 1
ATOM 568 O O . GLU A 1 76 ? 18.999 16.177 -15.854 1.00 94.19 76 GLU A O 1
ATOM 573 N N . GLN A 1 77 ? 17.432 14.613 -16.185 1.00 91.88 77 GLN A N 1
ATOM 574 C CA . GLN A 1 77 ? 16.369 15.497 -16.655 1.00 91.88 77 GLN A CA 1
ATOM 575 C C . GLN A 1 77 ? 15.488 16.029 -15.507 1.00 91.88 77 GLN A C 1
ATOM 577 O O . GLN A 1 77 ? 14.505 16.721 -15.762 1.00 91.88 77 GLN A O 1
ATOM 582 N N . GLY A 1 78 ? 15.805 15.704 -14.247 1.00 91.38 78 GLY A N 1
ATOM 583 C CA . GLY A 1 78 ? 15.050 16.120 -13.058 1.00 91.38 78 GLY A CA 1
ATOM 584 C C . GLY A 1 78 ? 13.775 15.312 -12.777 1.00 91.38 78 GLY A C 1
ATOM 585 O O . GLY A 1 78 ? 13.093 15.571 -11.787 1.00 91.38 78 GLY A O 1
ATOM 586 N N . GLY A 1 79 ? 13.457 14.315 -13.603 1.00 91.81 79 GLY A N 1
ATOM 587 C CA . GLY A 1 79 ? 12.361 13.374 -13.371 1.00 91.81 79 GLY A CA 1
ATOM 588 C C . GLY A 1 79 ? 12.715 12.305 -12.334 1.00 91.81 79 GLY A C 1
ATOM 589 O O . GLY A 1 79 ? 13.864 12.182 -11.909 1.00 91.81 79 GLY A O 1
ATOM 590 N N . VAL A 1 80 ? 11.727 11.506 -11.926 1.00 96.12 80 VAL A N 1
ATOM 591 C CA . VAL A 1 80 ? 11.940 10.379 -11.004 1.00 96.12 80 VAL A CA 1
ATOM 592 C C . VAL A 1 80 ? 12.834 9.320 -11.662 1.00 96.12 80 VAL A C 1
ATOM 594 O O . VAL A 1 80 ? 12.546 8.832 -12.755 1.00 96.12 80 VAL A O 1
ATOM 597 N N . ALA A 1 81 ? 13.932 8.962 -10.998 1.00 96.88 81 ALA A N 1
ATOM 598 C CA . ALA A 1 81 ? 14.848 7.926 -11.453 1.00 96.88 81 ALA A CA 1
ATOM 599 C C . ALA A 1 81 ? 14.232 6.530 -11.297 1.00 96.88 81 ALA A C 1
ATOM 601 O O . ALA A 1 81 ? 13.549 6.224 -10.317 1.00 96.88 81 ALA A O 1
ATOM 602 N N . GLN A 1 82 ? 14.539 5.655 -12.256 1.00 96.88 82 GLN A N 1
ATOM 603 C CA . GLN A 1 82 ? 14.037 4.286 -12.307 1.00 96.88 82 GLN A CA 1
ATOM 604 C C . GLN A 1 82 ? 15.185 3.279 -12.411 1.00 96.88 82 GLN A C 1
ATOM 606 O O . GLN A 1 82 ? 16.175 3.507 -13.111 1.00 96.88 82 GLN A O 1
ATOM 611 N N . ARG A 1 83 ? 15.026 2.120 -11.770 1.00 96.38 83 ARG A N 1
ATOM 612 C CA . ARG A 1 83 ? 15.954 0.984 -11.878 1.00 96.38 83 ARG A CA 1
ATOM 613 C C . ARG A 1 83 ? 15.251 -0.311 -12.278 1.00 96.38 83 ARG A C 1
ATOM 615 O O . ARG A 1 83 ? 14.021 -0.397 -12.279 1.00 96.38 83 ARG A O 1
ATOM 622 N N . LEU A 1 84 ? 16.047 -1.311 -12.662 1.00 95.81 84 LEU A N 1
ATOM 623 C CA . LEU A 1 84 ? 15.562 -2.683 -12.830 1.00 95.81 84 LEU A CA 1
ATOM 624 C C . LEU A 1 84 ? 15.320 -3.307 -11.454 1.00 95.81 84 LEU A C 1
ATOM 626 O O . LEU A 1 84 ? 16.075 -3.056 -10.517 1.00 95.81 84 LEU A O 1
ATOM 630 N N . MET A 1 85 ? 14.283 -4.134 -11.361 1.00 94.56 85 MET A N 1
ATOM 631 C CA . MET A 1 85 ? 13.951 -4.924 -10.178 1.00 94.56 85 MET A CA 1
ATOM 632 C C . MET A 1 85 ? 13.528 -6.326 -10.626 1.00 94.56 85 MET A C 1
ATOM 634 O O . MET A 1 85 ? 13.118 -6.514 -11.775 1.00 94.56 85 MET A O 1
ATOM 638 N N . GLY A 1 86 ? 13.652 -7.313 -9.737 1.00 91.44 86 GLY A N 1
ATOM 639 C CA . GLY A 1 86 ? 13.342 -8.712 -10.041 1.00 91.44 86 GLY A CA 1
ATOM 640 C C . GLY A 1 86 ? 11.949 -8.893 -10.654 1.00 91.44 86 GLY A C 1
ATOM 641 O O . GLY A 1 86 ? 10.976 -8.309 -10.186 1.0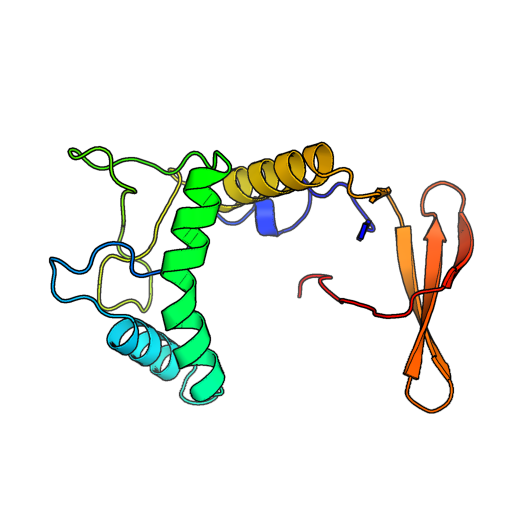0 91.44 86 GLY A O 1
ATOM 642 N N . GLY A 1 87 ? 11.870 -9.687 -11.724 1.00 91.38 87 GLY A N 1
ATOM 643 C CA . GLY A 1 87 ? 10.619 -9.998 -12.424 1.00 91.38 87 GLY A CA 1
ATOM 644 C C . GLY A 1 87 ? 10.124 -8.932 -13.408 1.00 91.38 87 GLY A C 1
ATOM 645 O O . GLY A 1 87 ? 9.253 -9.240 -14.213 1.00 91.38 87 GLY A O 1
ATOM 646 N N . ALA A 1 88 ? 10.685 -7.717 -13.408 1.00 95.69 88 ALA A N 1
ATOM 647 C CA . ALA A 1 88 ? 10.297 -6.670 -14.352 1.00 95.69 88 ALA A CA 1
ATOM 648 C C . ALA A 1 88 ? 11.090 -6.757 -15.667 1.00 95.69 88 ALA A C 1
ATOM 650 O O . ALA A 1 88 ? 12.320 -6.796 -15.674 1.00 95.69 88 ALA A O 1
ATOM 651 N N . SER A 1 89 ? 10.385 -6.705 -16.796 1.00 95.50 89 SER A N 1
ATOM 652 C CA . SER A 1 89 ? 10.971 -6.659 -18.144 1.00 95.50 89 SER A CA 1
ATOM 653 C C . SER A 1 89 ? 11.551 -5.288 -18.527 1.00 95.50 89 SER A C 1
ATOM 655 O O . SER A 1 89 ? 12.307 -5.184 -19.495 1.00 95.50 89 SER A O 1
ATOM 657 N N . LYS A 1 90 ? 11.207 -4.223 -17.788 1.00 96.88 90 LYS A N 1
ATOM 658 C CA . LYS A 1 90 ? 11.648 -2.836 -18.020 1.00 96.88 90 LYS A CA 1
ATOM 659 C C . LYS A 1 90 ? 12.039 -2.145 -16.711 1.00 96.88 90 LYS A C 1
ATOM 661 O O . LYS A 1 90 ? 11.645 -2.565 -15.623 1.00 96.88 90 LYS A O 1
ATOM 666 N N . LYS A 1 91 ? 12.810 -1.057 -16.824 1.00 96.12 91 LYS A N 1
ATOM 667 C CA . LYS A 1 91 ? 13.161 -0.168 -15.705 1.00 96.12 91 LYS A CA 1
ATOM 668 C C . LYS A 1 91 ? 11.933 0.647 -15.301 1.00 96.12 91 LYS A C 1
ATOM 670 O O . LYS A 1 91 ? 11.654 1.660 -15.921 1.00 96.12 91 LYS A O 1
ATOM 675 N N . ARG A 1 92 ? 11.213 0.201 -14.272 1.00 97.00 92 ARG A N 1
ATOM 676 C CA . ARG A 1 92 ? 10.024 0.903 -13.749 1.00 97.00 92 ARG A CA 1
ATOM 677 C C . ARG A 1 92 ? 9.936 0.935 -12.229 1.00 97.00 92 ARG A C 1
ATOM 679 O O . ARG A 1 92 ? 8.893 1.277 -11.679 1.00 97.00 92 ARG A O 1
ATOM 686 N N . CYS A 1 93 ? 11.015 0.552 -11.552 1.00 97.88 93 CYS A N 1
ATOM 687 C CA . CYS A 1 93 ? 11.110 0.643 -10.106 1.00 97.88 93 CYS A CA 1
ATOM 688 C C . CYS A 1 93 ? 11.592 2.048 -9.741 1.00 97.88 93 CYS A C 1
ATOM 690 O O . CYS A 1 93 ? 12.760 2.369 -9.960 1.00 97.88 93 CYS A O 1
ATOM 692 N N . ASN A 1 94 ? 10.681 2.879 -9.241 1.00 98.06 94 ASN A N 1
ATOM 693 C CA . ASN A 1 94 ? 10.929 4.250 -8.805 1.00 98.06 94 ASN A CA 1
ATOM 694 C C . ASN A 1 94 ? 11.416 4.192 -7.354 1.00 98.06 94 ASN A C 1
ATOM 696 O O . ASN A 1 94 ? 10.831 3.479 -6.535 1.00 98.06 94 ASN A O 1
ATOM 700 N N . TYR A 1 95 ? 12.509 4.879 -7.035 1.00 98.38 95 TYR A N 1
ATOM 701 C CA . TYR A 1 95 ? 13.235 4.621 -5.792 1.00 98.38 95 TYR A CA 1
ATOM 702 C C . TYR A 1 95 ? 13.784 5.890 -5.142 1.00 98.38 95 TYR A C 1
ATOM 704 O O . TYR A 1 95 ? 13.994 6.908 -5.798 1.00 98.38 95 TYR A O 1
ATOM 712 N N . SER A 1 96 ? 14.046 5.800 -3.839 1.00 98.06 96 SER A N 1
ATOM 713 C CA . SER A 1 96 ? 14.855 6.762 -3.091 1.00 98.06 96 SER A CA 1
ATOM 714 C C . SER A 1 96 ? 16.063 6.033 -2.519 1.00 98.06 96 SER A C 1
ATOM 716 O O . SER A 1 96 ? 15.960 5.394 -1.469 1.00 98.06 96 SER A O 1
ATOM 718 N N . ALA A 1 97 ? 17.188 6.095 -3.237 1.00 97.19 97 ALA A N 1
ATOM 719 C CA . ALA A 1 97 ? 18.395 5.319 -2.946 1.00 97.19 97 ALA A CA 1
ATOM 720 C C . ALA A 1 97 ? 18.065 3.845 -2.598 1.00 97.19 97 ALA A C 1
ATOM 722 O O . ALA A 1 97 ? 17.529 3.097 -3.420 1.00 97.19 97 ALA A O 1
ATOM 723 N N . ASP A 1 98 ? 18.363 3.425 -1.379 1.00 96.31 98 ASP A N 1
ATOM 724 C CA . ASP A 1 98 ? 18.086 2.117 -0.788 1.00 96.31 98 ASP A CA 1
ATOM 725 C C . ASP A 1 98 ? 17.111 2.210 0.402 1.00 96.31 98 ASP A C 1
ATOM 727 O O . ASP A 1 98 ? 17.015 1.295 1.206 1.00 96.31 98 ASP A O 1
ATOM 731 N N . LYS A 1 99 ? 16.358 3.311 0.526 1.00 97.31 99 LYS A N 1
ATOM 732 C CA . LYS A 1 99 ? 15.481 3.601 1.678 1.00 97.31 99 LYS A CA 1
ATOM 733 C C . LYS A 1 99 ? 14.064 3.970 1.258 1.00 97.31 99 LYS A C 1
ATOM 735 O O . LYS A 1 99 ? 13.408 4.785 1.904 1.00 97.31 99 LYS A O 1
ATOM 740 N N . THR A 1 100 ? 13.585 3.416 0.146 1.00 98.12 100 THR A N 1
ATOM 741 C CA . THR A 1 100 ? 12.344 3.899 -0.477 1.00 98.12 100 THR A CA 1
ATOM 742 C C . THR A 1 100 ? 11.133 3.784 0.450 1.00 98.12 100 THR A C 1
ATOM 744 O O . THR A 1 100 ? 10.364 4.731 0.560 1.00 98.12 100 THR A O 1
ATOM 747 N N . GLY A 1 101 ? 10.985 2.668 1.159 1.00 97.81 101 GLY A N 1
ATOM 748 C CA . GLY A 1 101 ? 9.903 2.451 2.117 1.00 97.81 101 GLY A CA 1
ATOM 749 C C . GLY A 1 101 ? 9.958 3.394 3.314 1.00 97.81 101 GLY A C 1
ATOM 750 O O . GLY A 1 101 ? 8.930 3.943 3.701 1.00 97.81 101 GLY A O 1
ATOM 751 N N . HIS A 1 102 ? 11.157 3.645 3.849 1.00 97.50 102 HIS A N 1
ATOM 752 C CA . HIS A 1 102 ? 11.366 4.629 4.914 1.00 97.50 102 HIS A CA 1
ATOM 753 C C . HIS A 1 102 ? 10.893 6.024 4.486 1.00 97.50 102 HIS A C 1
ATOM 755 O O . HIS A 1 102 ? 10.101 6.647 5.189 1.00 97.50 102 HIS A O 1
ATOM 761 N N . ILE A 1 103 ? 11.318 6.488 3.308 1.00 97.88 103 ILE A N 1
ATOM 762 C CA . ILE A 1 103 ? 10.937 7.811 2.800 1.00 97.88 103 ILE A CA 1
ATOM 763 C C . ILE A 1 103 ? 9.434 7.883 2.510 1.00 97.88 103 ILE A C 1
ATOM 765 O O . ILE A 1 103 ? 8.781 8.813 2.973 1.00 97.88 103 ILE A O 1
ATOM 769 N N . LEU A 1 104 ? 8.861 6.880 1.832 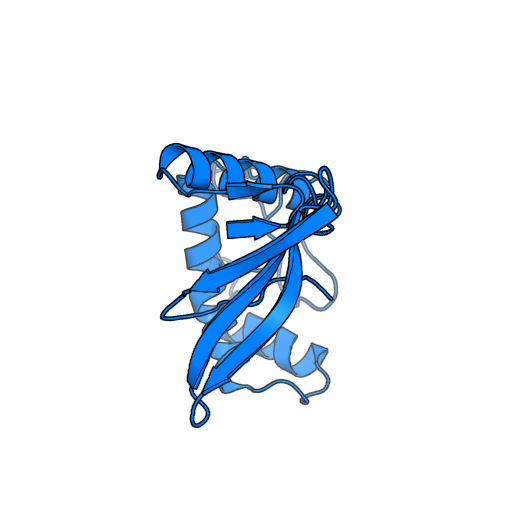1.00 97.25 104 LEU A N 1
ATOM 770 C CA . LEU A 1 104 ? 7.421 6.830 1.545 1.00 97.25 104 LEU A CA 1
ATOM 771 C C . LEU A 1 104 ? 6.575 6.872 2.824 1.00 97.25 104 LEU A C 1
ATOM 773 O O . LEU A 1 104 ? 5.585 7.597 2.883 1.00 97.25 104 LEU A O 1
ATOM 777 N N . MET A 1 105 ? 6.953 6.106 3.851 1.00 96.81 105 MET A N 1
ATOM 778 C CA . MET A 1 105 ? 6.197 6.056 5.102 1.00 96.81 105 MET A CA 1
ATOM 779 C C . MET A 1 105 ? 6.231 7.400 5.831 1.00 96.81 105 MET A C 1
ATOM 781 O O . MET A 1 105 ? 5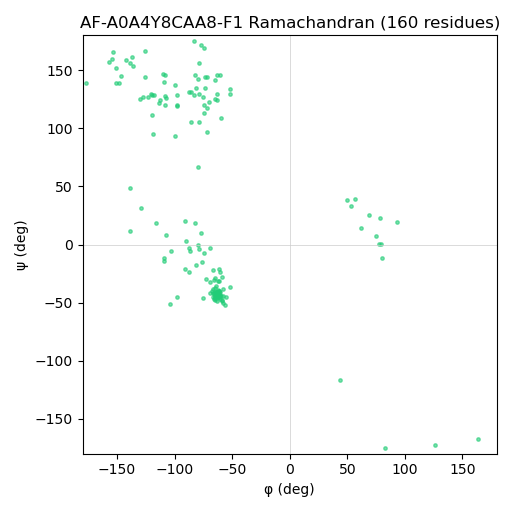.198 7.847 6.322 1.00 96.81 105 MET A O 1
ATOM 785 N N . HIS A 1 106 ? 7.389 8.060 5.884 1.00 97.12 106 HIS A N 1
ATOM 786 C CA . HIS A 1 106 ? 7.488 9.384 6.494 1.00 97.12 106 HIS A CA 1
ATOM 787 C C . HIS A 1 106 ? 6.674 10.431 5.725 1.00 97.12 106 HIS A C 1
ATOM 789 O O . HIS A 1 106 ? 5.878 11.128 6.346 1.00 97.12 106 HIS A O 1
ATOM 795 N N . SER A 1 107 ? 6.757 10.461 4.392 1.00 97.12 107 SER A N 1
ATOM 796 C CA . SER A 1 107 ? 5.947 11.373 3.573 1.00 97.12 107 SER A CA 1
ATOM 797 C C . SER A 1 107 ? 4.441 11.154 3.760 1.00 97.12 107 SER A C 1
ATOM 799 O O . SER A 1 107 ? 3.706 12.116 3.960 1.00 97.12 107 SER A O 1
ATOM 801 N N . CYS A 1 108 ? 3.969 9.901 3.781 1.00 96.12 108 CYS A N 1
ATOM 802 C CA . CYS A 1 108 ? 2.559 9.600 4.059 1.00 96.12 108 CYS A CA 1
ATOM 803 C C . CYS A 1 108 ? 2.133 9.987 5.482 1.00 96.12 108 CYS A C 1
ATOM 805 O O . CYS A 1 108 ? 0.994 10.400 5.693 1.00 96.12 108 CYS A O 1
ATOM 807 N N . LEU A 1 109 ? 3.008 9.800 6.475 1.00 96.19 109 LEU A N 1
ATOM 808 C CA . LEU A 1 109 ? 2.710 10.164 7.858 1.00 96.19 109 LEU A CA 1
ATOM 809 C C . LEU A 1 109 ? 2.580 11.683 8.008 1.00 96.19 109 LEU A C 1
ATOM 811 O O . LEU A 1 109 ? 1.620 12.144 8.623 1.00 96.19 109 LEU A O 1
ATOM 815 N N . ASP A 1 110 ? 3.506 12.441 7.424 1.00 96.56 110 ASP A N 1
ATOM 816 C CA . ASP A 1 110 ? 3.497 13.904 7.460 1.00 96.56 110 ASP A CA 1
ATOM 817 C C . ASP A 1 110 ? 2.267 14.469 6.727 1.00 96.56 110 ASP A C 1
ATOM 819 O O . ASP A 1 110 ? 1.573 15.344 7.256 1.00 96.56 110 ASP A O 1
ATOM 823 N N . ASP A 1 111 ? 1.920 13.910 5.562 1.00 96.88 111 ASP A N 1
ATOM 824 C CA . ASP A 1 111 ? 0.701 14.263 4.822 1.00 96.88 111 ASP A CA 1
ATOM 825 C C . ASP A 1 111 ? -0.572 13.969 5.640 1.00 96.88 111 ASP A C 1
ATOM 827 O O . ASP A 1 111 ? -1.444 14.828 5.788 1.00 96.88 111 ASP A O 1
ATOM 831 N N . ALA A 1 112 ? -0.651 12.801 6.286 1.00 96.12 112 ALA A N 1
ATOM 832 C CA . ALA A 1 112 ? -1.788 12.441 7.130 1.00 96.12 112 ALA A CA 1
ATOM 833 C C . ALA A 1 112 ? -1.928 13.353 8.364 1.00 96.12 112 ALA A C 1
ATOM 835 O O . ALA A 1 112 ? -3.045 13.742 8.722 1.00 96.12 112 ALA A O 1
ATOM 836 N N . ILE A 1 113 ? -0.815 13.707 9.016 1.00 96.00 113 ILE A N 1
ATOM 837 C CA . ILE A 1 113 ? -0.811 14.635 10.156 1.00 96.00 113 ILE A CA 1
ATOM 838 C C . ILE A 1 113 ? -1.262 16.026 9.705 1.00 96.00 113 ILE A C 1
ATOM 840 O O . ILE A 1 113 ? -2.147 16.609 10.333 1.00 96.00 113 ILE A O 1
ATOM 844 N N . SER A 1 114 ? -0.704 16.542 8.606 1.00 96.62 114 SER A N 1
ATOM 845 C CA . SER A 1 114 ? -1.065 17.866 8.078 1.00 96.62 114 SER A CA 1
ATOM 846 C C . SER A 1 114 ? -2.519 17.938 7.592 1.00 96.62 114 SER A C 1
ATOM 848 O O . SER A 1 114 ? -3.165 18.976 7.731 1.00 96.62 114 SER A O 1
ATOM 850 N N . SER A 1 115 ? -3.075 16.811 7.142 1.00 97.06 115 SER A N 1
ATOM 851 C CA . SER A 1 115 ? -4.488 16.651 6.775 1.00 97.06 115 SER A CA 1
ATOM 852 C C . SER A 1 115 ? -5.436 16.456 7.973 1.00 97.06 115 SER A C 1
ATOM 854 O O . SER A 1 115 ? -6.645 16.306 7.789 1.00 97.06 115 SER A O 1
ATOM 856 N N . GLY A 1 116 ? -4.928 16.442 9.212 1.00 97.56 116 GLY A N 1
ATOM 857 C CA . GLY A 1 116 ? -5.743 16.353 10.430 1.00 97.56 116 GLY A CA 1
ATOM 858 C C . GLY A 1 116 ? -6.260 14.949 10.763 1.00 97.56 116 GLY A C 1
ATOM 859 O O . GLY A 1 116 ? -7.254 14.805 11.485 1.00 97.56 116 GLY A O 1
ATOM 860 N N . VAL A 1 117 ? -5.608 13.896 10.258 1.00 97.25 117 VAL A N 1
ATOM 861 C CA . VAL A 1 117 ? -5.961 12.511 10.596 1.00 97.25 117 VAL A CA 1
ATOM 862 C C . VAL A 1 117 ? -5.749 12.269 12.092 1.00 97.25 117 VAL A C 1
ATOM 864 O O . VAL A 1 117 ? -4.686 12.529 12.648 1.00 97.25 117 VAL A O 1
ATOM 867 N N . LYS A 1 118 ? -6.768 11.716 12.759 1.00 96.00 118 LYS A N 1
ATOM 868 C CA . LYS A 1 118 ? -6.681 11.334 14.174 1.00 96.00 118 LYS A CA 1
ATOM 869 C C . LYS A 1 118 ? -6.040 9.958 14.319 1.00 96.00 118 LYS A C 1
ATOM 871 O O . LYS A 1 118 ? -6.511 8.987 13.713 1.00 96.00 118 LYS A O 1
ATOM 876 N N . PHE A 1 119 ? -5.021 9.864 15.164 1.00 95.75 119 PHE A N 1
ATOM 877 C CA . PHE A 1 119 ? -4.310 8.623 15.454 1.00 95.75 119 PHE A CA 1
ATOM 878 C C . PHE A 1 119 ? -4.632 8.119 16.863 1.00 95.75 119 PHE A C 1
ATOM 880 O O . PHE A 1 119 ? -4.507 8.858 17.835 1.00 95.75 119 PHE A O 1
ATOM 887 N N . LEU A 1 120 ? -5.032 6.851 16.958 1.00 95.31 120 LEU A N 1
ATOM 888 C CA . LEU A 1 120 ? -5.076 6.080 18.198 1.00 95.31 120 LEU A CA 1
ATOM 889 C C . LEU A 1 120 ? -3.816 5.213 18.221 1.00 95.31 120 LEU A C 1
ATOM 891 O O . LEU A 1 120 ? -3.753 4.156 17.591 1.00 95.31 120 LEU A O 1
ATOM 895 N N . MET A 1 121 ? -2.785 5.746 18.865 1.00 94.88 121 MET A N 1
ATOM 896 C CA . MET A 1 121 ? -1.453 5.151 18.956 1.00 94.88 121 MET A CA 1
ATOM 897 C C . MET A 1 121 ? -1.413 4.102 20.058 1.00 94.88 121 MET A C 1
ATOM 899 O O . MET A 1 121 ? -2.083 4.283 21.066 1.00 94.88 121 MET A O 1
ATOM 903 N N . ASP A 1 122 ? -0.639 3.036 19.876 1.00 96.00 122 ASP A N 1
ATOM 904 C CA . ASP A 1 122 ? -0.531 1.921 20.826 1.00 96.00 122 ASP A CA 1
ATOM 905 C C . ASP A 1 122 ? -1.890 1.265 21.142 1.00 96.00 122 ASP A C 1
ATOM 907 O O . ASP A 1 122 ? -2.179 0.890 22.276 1.00 96.00 122 ASP A O 1
ATOM 911 N N . HIS A 1 123 ? -2.731 1.124 20.112 1.00 97.44 123 HIS A N 1
ATOM 912 C CA . HIS A 1 123 ? -4.021 0.443 20.186 1.00 97.44 123 HIS A CA 1
ATOM 913 C C . HIS A 1 123 ? -4.022 -0.847 19.371 1.00 97.44 123 HIS A C 1
ATOM 915 O O . HIS A 1 123 ? -3.753 -0.850 18.167 1.00 97.44 123 HIS A O 1
ATOM 921 N N . GLU A 1 124 ? -4.361 -1.944 20.034 1.00 97.50 124 GLU A N 1
ATOM 922 C CA . GLU A 1 124 ? -4.466 -3.276 19.449 1.00 97.50 124 GLU A CA 1
ATOM 923 C C . GLU A 1 124 ? -5.927 -3.591 19.109 1.00 97.50 124 GLU A C 1
ATOM 925 O O . GLU A 1 124 ? -6.815 -3.431 19.946 1.00 97.50 124 GLU A O 1
ATOM 930 N N . LEU A 1 125 ? -6.179 -4.023 17.870 1.00 97.62 125 LEU A N 1
ATOM 931 C CA . LEU A 1 125 ? -7.486 -4.522 17.447 1.00 97.62 125 LEU A CA 1
ATOM 932 C C . LEU A 1 125 ? -7.703 -5.918 18.038 1.00 97.62 125 LEU A C 1
ATOM 934 O O . LEU A 1 125 ? -6.928 -6.823 17.739 1.00 97.62 125 LEU A O 1
ATOM 938 N N . LEU A 1 126 ? -8.752 -6.080 18.844 1.00 97.88 126 LEU A N 1
ATOM 939 C CA . LEU A 1 126 ? -9.113 -7.363 19.450 1.00 97.88 126 LEU A CA 1
ATOM 940 C C . LEU A 1 126 ? -10.214 -8.079 18.671 1.00 97.88 126 LEU A C 1
ATOM 942 O O . LEU A 1 126 ? -10.118 -9.280 18.445 1.00 97.88 126 LEU A O 1
ATOM 946 N N . ASP A 1 127 ? -11.255 -7.342 18.280 1.00 97.62 127 ASP A N 1
ATOM 947 C CA . ASP A 1 127 ? -12.411 -7.908 17.588 1.00 97.62 127 ASP A CA 1
ATOM 948 C C . ASP A 1 127 ? -13.118 -6.862 16.716 1.00 97.62 127 ASP A C 1
ATOM 950 O O . ASP A 1 127 ? -12.979 -5.651 16.924 1.00 97.62 127 ASP A O 1
ATOM 954 N N . ILE A 1 128 ? -13.889 -7.332 15.740 1.00 97.81 128 ILE A N 1
ATOM 955 C CA . ILE A 1 128 ? -14.707 -6.510 14.850 1.00 97.81 128 ILE A CA 1
ATOM 956 C C . ILE A 1 128 ? -16.170 -6.713 15.235 1.00 97.81 128 ILE A C 1
ATOM 958 O O . ILE A 1 128 ? -16.705 -7.815 15.162 1.00 97.81 128 ILE A O 1
ATOM 962 N N . GLY A 1 129 ? -16.839 -5.627 15.617 1.00 96.06 129 GLY A N 1
ATOM 963 C CA . GLY A 1 129 ? -18.259 -5.653 15.941 1.00 96.06 129 GLY A CA 1
ATOM 964 C C . GLY A 1 129 ? -19.091 -5.765 14.670 1.00 96.06 129 GLY A C 1
ATOM 965 O O . GLY A 1 129 ? -19.123 -4.827 13.870 1.00 96.06 129 GLY A O 1
ATOM 966 N N . VAL A 1 130 ? -19.779 -6.895 14.498 1.00 96.56 130 VAL A N 1
ATOM 967 C CA . VAL A 1 130 ? -20.646 -7.156 13.344 1.00 96.56 130 VAL A CA 1
ATOM 968 C C . VAL A 1 130 ? -22.082 -7.393 13.800 1.00 96.56 130 VAL A C 1
ATOM 970 O O . VAL A 1 130 ? -22.333 -8.243 14.651 1.00 96.56 130 VAL A O 1
ATOM 973 N N . VAL A 1 131 ? -23.028 -6.673 13.200 1.00 95.94 131 VAL A N 1
ATOM 974 C CA . VAL A 1 131 ? -24.473 -6.842 13.414 1.00 95.94 131 VAL A CA 1
ATOM 975 C C . VAL A 1 131 ? -25.138 -7.019 12.054 1.00 95.94 131 VAL A C 1
ATOM 977 O O . VAL A 1 131 ? -24.898 -6.233 11.142 1.00 95.94 131 VAL A O 1
ATOM 980 N N . ASP A 1 132 ? -25.920 -8.087 11.880 1.00 95.69 132 ASP A N 1
ATOM 981 C CA . ASP A 1 132 ? -26.600 -8.421 10.615 1.00 95.69 132 ASP A CA 1
ATOM 982 C C . ASP A 1 132 ? -25.670 -8.405 9.381 1.00 95.69 132 ASP A C 1
ATOM 984 O O . ASP A 1 132 ? -26.027 -7.942 8.296 1.00 95.69 132 ASP A O 1
ATOM 988 N N . GLY A 1 133 ? -24.433 -8.883 9.562 1.00 93.88 133 GLY A N 1
ATOM 989 C CA . GLY A 1 133 ? -23.407 -8.915 8.514 1.00 93.88 133 GLY A CA 1
ATOM 990 C C . GLY A 1 133 ? -22.767 -7.559 8.192 1.00 93.88 133 GLY A C 1
ATOM 991 O O . GLY A 1 133 ? -21.991 -7.472 7.241 1.00 93.88 133 GLY A O 1
ATOM 992 N N . LYS A 1 134 ? -23.059 -6.503 8.959 1.00 95.25 134 LYS A N 1
ATOM 993 C CA . LYS A 1 134 ? -22.487 -5.160 8.792 1.00 95.25 134 LYS A CA 1
ATOM 994 C C . LYS A 1 134 ? -21.519 -4.832 9.918 1.00 95.25 134 LYS A C 1
ATOM 996 O O . LYS A 1 134 ? -21.781 -5.133 11.076 1.00 95.25 134 LYS A O 1
ATOM 1001 N N . CYS A 1 135 ? -20.406 -4.192 9.569 1.00 95.81 135 CYS A N 1
ATOM 1002 C CA . CYS A 1 135 ? -19.470 -3.651 10.549 1.00 95.81 135 CYS A CA 1
ATOM 1003 C C . CYS A 1 135 ? -20.097 -2.440 11.254 1.00 95.81 135 CYS A C 1
ATOM 1005 O O . CYS A 1 135 ? -20.431 -1.460 10.594 1.00 95.81 135 CYS A O 1
ATOM 1007 N N . GLU A 1 136 ? -20.186 -2.499 12.580 1.00 96.88 136 GLU A N 1
ATOM 1008 C CA . GLU A 1 136 ? -20.675 -1.408 13.440 1.00 96.88 136 GLU A CA 1
ATOM 1009 C C . GLU A 1 136 ? -19.549 -0.772 14.272 1.00 96.88 136 GLU A C 1
ATOM 1011 O O . GLU A 1 136 ? -19.706 0.292 14.879 1.00 96.88 136 GLU A O 1
ATOM 1016 N N . GLY A 1 137 ? -18.375 -1.402 14.307 1.00 97.19 137 GLY A N 1
ATOM 1017 C CA . GLY A 1 137 ? -17.239 -0.901 15.060 1.00 97.19 137 GLY A CA 1
ATOM 1018 C C . GLY A 1 137 ? -16.164 -1.946 15.281 1.00 97.19 137 GLY A C 1
ATOM 1019 O O . GLY A 1 137 ? -16.162 -3.023 14.689 1.00 97.19 137 GLY A O 1
ATOM 1020 N N . VAL A 1 138 ? -15.249 -1.616 16.179 1.00 98.06 138 VAL A N 1
ATOM 1021 C CA . VAL A 1 138 ? -14.160 -2.489 16.611 1.00 98.06 138 VAL A CA 1
ATOM 1022 C C . VAL A 1 138 ? -13.998 -2.429 18.121 1.00 98.06 138 VAL A C 1
ATOM 1024 O O . VAL A 1 138 ? -14.317 -1.419 18.748 1.00 98.06 138 VAL A O 1
ATOM 1027 N N . VAL A 1 139 ? -13.470 -3.497 18.705 1.00 98.19 139 VAL A N 1
ATOM 1028 C CA . VAL A 1 139 ? -13.011 -3.524 20.093 1.00 98.19 139 VAL A CA 1
ATOM 1029 C C . VAL A 1 139 ? -11.506 -3.307 20.086 1.00 98.19 139 VAL A C 1
ATOM 1031 O O . VAL A 1 139 ? -10.766 -4.090 19.486 1.00 98.19 139 VAL A O 1
ATOM 1034 N N . LEU A 1 140 ? -11.056 -2.234 20.734 1.00 98.25 140 LEU A N 1
ATOM 1035 C CA . LEU A 1 140 ? -9.640 -1.906 20.855 1.00 98.25 140 LEU A CA 1
ATOM 1036 C C . LEU A 1 140 ? -9.170 -2.090 22.293 1.00 98.25 140 LEU A C 1
ATOM 1038 O O . LEU A 1 140 ? -9.905 -1.816 23.244 1.00 98.25 140 LEU A O 1
ATOM 1042 N N . ARG A 1 141 ? -7.911 -2.495 22.433 1.00 98.25 141 ARG A N 1
ATOM 1043 C CA . ARG A 1 141 ? -7.163 -2.441 23.685 1.00 98.25 141 ARG A CA 1
ATOM 1044 C C . ARG A 1 141 ? -6.122 -1.336 23.607 1.00 98.25 141 ARG A C 1
ATOM 1046 O O . ARG A 1 141 ? -5.291 -1.343 22.703 1.00 98.25 141 ARG A O 1
ATOM 1053 N N . ASP A 1 142 ? -6.142 -0.428 24.572 1.00 97.75 142 ASP A N 1
ATOM 1054 C CA . ASP A 1 142 ? -5.022 0.470 24.843 1.00 97.75 142 ASP A CA 1
ATOM 1055 C C . ASP A 1 142 ? -3.891 -0.346 25.482 1.00 97.75 142 ASP A C 1
ATOM 1057 O O . ASP A 1 142 ? -4.053 -0.935 26.554 1.00 97.75 142 ASP A O 1
ATOM 1061 N N . ILE A 1 143 ? -2.748 -0.423 24.804 1.00 97.25 143 ILE A N 1
ATOM 1062 C CA . ILE A 1 143 ? -1.604 -1.223 25.247 1.00 97.25 143 ILE A CA 1
ATOM 1063 C C . ILE A 1 143 ? -0.961 -0.618 26.501 1.00 97.25 143 ILE A C 1
ATOM 1065 O O . ILE A 1 143 ? -0.458 -1.369 27.338 1.00 97.25 143 ILE A O 1
ATOM 1069 N N . GLN A 1 144 ? -0.981 0.710 26.652 1.00 95.50 144 GLN A N 1
ATOM 1070 C CA . GLN A 1 144 ? -0.334 1.394 27.770 1.00 95.50 144 GLN A CA 1
ATOM 1071 C C . GLN A 1 144 ? -1.140 1.236 29.061 1.00 95.50 144 GLN A C 1
ATOM 1073 O O . GLN A 1 144 ? -0.573 0.916 30.105 1.00 95.50 144 GLN A O 1
ATOM 1078 N N . SER A 1 145 ? -2.459 1.443 28.993 1.00 97.25 145 SER A N 1
ATOM 1079 C CA . SER A 1 145 ? -3.336 1.365 30.171 1.00 97.25 145 SER A CA 1
ATOM 1080 C C . SER A 1 145 ? -3.927 -0.026 30.417 1.00 97.25 145 SER A C 1
ATOM 1082 O O . SER A 1 145 ? -4.358 -0.327 31.528 1.00 97.25 145 SER A O 1
ATOM 1084 N N . GLY A 1 146 ? -3.979 -0.877 29.390 1.00 97.69 146 GLY A N 1
ATOM 1085 C CA . GLY A 1 146 ? -4.693 -2.155 29.418 1.00 97.69 146 GLY A CA 1
ATOM 1086 C C . GLY A 1 146 ? -6.213 -2.028 29.266 1.00 97.69 146 GLY A C 1
ATOM 1087 O O . GLY A 1 146 ? -6.899 -3.049 29.273 1.00 97.69 146 GLY A O 1
ATOM 1088 N N . GLY A 1 147 ? -6.745 -0.809 29.125 1.00 98.12 147 GLY A N 1
ATOM 1089 C CA . GLY A 1 147 ? -8.174 -0.563 28.954 1.00 98.12 147 GLY A CA 1
ATOM 1090 C C . GLY A 1 147 ? -8.714 -1.147 27.649 1.00 98.12 147 GLY A C 1
ATOM 1091 O O . GLY A 1 147 ? -8.061 -1.078 26.610 1.00 98.12 147 GLY A O 1
ATOM 1092 N N . ILE A 1 148 ? -9.928 -1.698 27.701 1.00 98.38 148 ILE A N 1
ATOM 1093 C CA . ILE A 1 148 ? -10.628 -2.260 26.541 1.00 98.38 148 ILE A CA 1
ATOM 1094 C C . ILE A 1 148 ? -11.900 -1.461 26.319 1.00 98.38 148 ILE A C 1
ATOM 1096 O O . ILE A 1 148 ? -12.686 -1.273 27.249 1.00 98.38 148 ILE A O 1
ATOM 1100 N N . TYR A 1 149 ? -12.111 -0.992 25.095 1.00 97.19 149 TYR A N 1
ATOM 1101 C CA . TYR A 1 149 ? -13.267 -0.167 24.782 1.00 97.19 149 TYR A CA 1
ATOM 1102 C C . TYR A 1 149 ? -13.717 -0.324 23.323 1.00 97.19 149 TYR A C 1
ATOM 1104 O O . TYR A 1 149 ? -12.908 -0.632 22.440 1.00 97.19 149 TYR A O 1
ATOM 1112 N N . PRO A 1 150 ? -15.016 -0.120 23.045 1.00 97.00 150 PRO A N 1
ATOM 1113 C CA . PRO A 1 150 ? -15.531 -0.127 21.686 1.00 97.00 150 PRO A CA 1
ATOM 1114 C C . PRO A 1 150 ? -15.261 1.211 20.985 1.00 97.00 150 PRO A C 1
ATOM 1116 O O . PRO A 1 150 ? -15.408 2.285 21.571 1.00 97.00 150 PRO A O 1
ATOM 1119 N N . VAL A 1 151 ? -14.942 1.149 19.694 1.00 96.88 151 VAL A N 1
ATOM 1120 C CA . VAL A 1 151 ? -14.915 2.298 18.784 1.00 96.88 151 VAL A CA 1
ATOM 1121 C C . VAL A 1 151 ? -15.906 2.041 17.663 1.00 96.88 151 VAL A C 1
ATOM 1123 O O . VAL A 1 151 ? -15.697 1.167 16.824 1.00 96.88 151 VAL A O 1
ATOM 1126 N N . LEU A 1 152 ? -16.989 2.815 17.647 1.00 97.06 152 LEU A N 1
ATOM 1127 C CA . LEU A 1 152 ? -18.014 2.716 16.612 1.00 97.06 152 LEU A CA 1
ATOM 1128 C C . LEU A 1 152 ? -17.502 3.305 15.296 1.00 97.06 152 LEU A C 1
ATOM 1130 O O . LEU A 1 152 ? -16.935 4.403 15.270 1.00 97.06 152 LEU A O 1
ATOM 1134 N N . CYS A 1 153 ? -17.726 2.599 14.192 1.00 95.38 153 CYS A N 1
ATOM 1135 C CA . CYS A 1 153 ? -17.395 3.086 12.860 1.00 95.38 153 CYS A CA 1
ATOM 1136 C C . CYS A 1 153 ? -18.398 2.575 11.824 1.00 95.38 153 CYS A C 1
ATOM 1138 O O . CYS A 1 153 ? -18.885 1.456 11.902 1.00 95.38 153 CYS A O 1
ATOM 1140 N N . LYS A 1 154 ? -18.687 3.411 10.821 1.00 95.38 154 LYS A N 1
ATOM 1141 C CA . LYS A 1 154 ? -19.571 3.046 9.698 1.00 95.38 154 LYS A CA 1
ATOM 1142 C C . LYS A 1 154 ? -18.854 2.240 8.611 1.00 95.38 154 LYS A C 1
ATOM 1144 O O . LYS A 1 154 ? -19.492 1.679 7.730 1.00 95.38 154 LYS A O 1
ATOM 1149 N N . ALA A 1 155 ? -17.526 2.283 8.621 1.00 95.75 155 ALA A N 1
ATOM 1150 C CA . ALA A 1 155 ? -16.659 1.606 7.677 1.00 95.75 155 ALA A CA 1
ATOM 1151 C C . ALA A 1 155 ? -15.336 1.285 8.372 1.00 95.75 155 ALA A C 1
ATOM 1153 O O . ALA A 1 155 ? -14.792 2.119 9.104 1.00 95.75 155 ALA A O 1
ATOM 1154 N N . LEU A 1 156 ? -14.822 0.089 8.108 1.00 96.62 156 LEU A N 1
ATOM 1155 C CA . LEU A 1 156 ? -13.555 -0.400 8.626 1.00 96.62 156 LEU A CA 1
ATOM 1156 C C . LEU A 1 156 ? -12.629 -0.733 7.457 1.00 96.62 156 LEU A C 1
ATOM 1158 O O . LEU A 1 156 ? -13.011 -1.458 6.543 1.00 96.62 156 LEU A O 1
ATOM 1162 N N . VAL A 1 157 ? -11.404 -0.214 7.511 1.00 97.56 157 VAL A N 1
ATOM 1163 C CA . VAL A 1 157 ? -10.320 -0.579 6.595 1.00 97.56 157 VAL A CA 1
ATOM 1164 C C . VAL A 1 157 ? -9.255 -1.302 7.406 1.00 97.56 157 VAL A C 1
ATOM 1166 O O . VAL A 1 157 ? -8.729 -0.745 8.370 1.00 97.56 157 VAL A O 1
ATOM 1169 N N . ILE A 1 158 ? -8.942 -2.537 7.015 1.00 96.69 158 ILE A N 1
ATOM 1170 C CA . ILE A 1 158 ? -7.904 -3.351 7.651 1.00 96.69 158 ILE A CA 1
ATOM 1171 C C . ILE A 1 158 ? -6.622 -3.227 6.826 1.00 96.69 158 ILE A C 1
ATOM 1173 O O . ILE A 1 158 ? -6.601 -3.557 5.644 1.00 96.69 158 ILE A O 1
ATOM 1177 N N . ALA A 1 159 ? -5.558 -2.740 7.463 1.00 96.75 159 ALA A N 1
ATOM 1178 C CA . ALA A 1 159 ? -4.239 -2.543 6.861 1.00 96.75 159 ALA A CA 1
ATOM 1179 C C . ALA A 1 159 ? -3.128 -2.968 7.841 1.00 96.75 159 ALA A C 1
ATOM 1181 O O . ALA A 1 159 ? -2.196 -2.217 8.121 1.00 96.75 159 ALA A O 1
ATOM 1182 N N . THR A 1 160 ? -3.265 -4.161 8.427 1.00 96.06 160 THR A N 1
ATOM 1183 C CA . THR A 1 160 ? -2.433 -4.660 9.541 1.00 96.06 160 THR A CA 1
ATOM 1184 C C . THR A 1 160 ? -1.060 -5.193 9.128 1.00 96.06 160 THR A C 1
ATOM 1186 O O . THR A 1 160 ? -0.266 -5.538 10.000 1.00 96.06 160 THR A O 1
ATOM 1189 N N . GLY A 1 161 ? -0.768 -5.236 7.826 1.00 94.75 161 GLY A N 1
ATOM 1190 C CA . GLY A 1 161 ? 0.369 -5.978 7.283 1.00 94.75 161 GLY A CA 1
ATOM 1191 C C . GLY A 1 161 ? 0.039 -7.459 7.089 1.00 94.75 161 GLY A C 1
ATOM 1192 O O . GLY A 1 161 ? -1.119 -7.858 7.234 1.00 94.75 161 GLY A O 1
ATOM 1193 N N . GLY A 1 162 ? 1.057 -8.229 6.698 1.00 92.56 162 GLY A N 1
ATOM 1194 C CA . GLY A 1 162 ? 0.985 -9.692 6.624 1.00 92.56 162 GLY A CA 1
ATOM 1195 C C . GLY A 1 162 ? 1.160 -10.374 7.973 1.00 92.56 162 GLY A C 1
ATOM 1196 O O . GLY A 1 162 ? 1.341 -9.662 8.989 1.00 92.56 162 GLY A O 1
#

Radius of gyration: 18.95 Å; Cα contacts (8 Å, |Δi|>4): 266; chains: 1; bounding box: 46×36×55 Å

Secondary structure (DSSP, 8-state):
-EESS-GGGSGGGG--S-EE-----TTS--HHHHHHHHHHHTTT-S-HHHHHHHHHHHHHHHHHHHHTT----B-TTSSBPEE--TT-SSS-EE-STT-HHHHHHHHHHHHHHHTT---EETEEEEEEEEETTEEEEEEEEETTT--EEEEE-S--------